Protein AF-A0A1R4GL22-F1 (afdb_monomer)

Structure (mmCIF, N/CA/C/O backbone):
data_AF-A0A1R4GL22-F1
#
_entry.id   AF-A0A1R4GL22-F1
#
loop_
_atom_site.group_PDB
_atom_site.id
_atom_site.type_symbol
_atom_site.label_atom_id
_atom_site.label_alt_id
_atom_site.label_comp_id
_atom_site.label_asym_id
_atom_site.label_entity_id
_atom_site.label_seq_id
_atom_site.pdbx_PDB_ins_code
_atom_site.Cartn_x
_atom_site.Cartn_y
_atom_site.Cartn_z
_atom_site.occupancy
_atom_site.B_iso_or_equiv
_atom_site.auth_seq_id
_atom_site.auth_comp_id
_atom_site.auth_asym_id
_atom_site.auth_atom_id
_atom_site.pdbx_PDB_model_num
ATOM 1 N N . MET A 1 1 ? 12.640 -27.921 -48.150 1.00 52.25 1 MET A N 1
ATOM 2 C CA . MET A 1 1 ? 12.958 -28.351 -46.768 1.00 52.25 1 MET A CA 1
ATOM 3 C C . MET A 1 1 ? 13.664 -27.201 -46.056 1.00 52.25 1 MET A C 1
ATOM 5 O O . MET A 1 1 ? 14.845 -27.315 -45.757 1.00 52.25 1 MET A O 1
ATOM 9 N N . SER A 1 2 ? 12.978 -26.072 -45.856 1.00 52.03 2 SER A N 1
ATOM 10 C CA . SER A 1 2 ? 13.596 -24.879 -45.249 1.00 52.03 2 SER A CA 1
ATOM 11 C C . SER A 1 2 ? 12.616 -23.885 -44.606 1.00 52.03 2 SER A C 1
ATOM 13 O O . SER A 1 2 ? 13.075 -22.851 -44.147 1.00 52.03 2 SER A O 1
ATOM 15 N N . ASP A 1 3 ? 11.318 -24.193 -44.493 1.00 55.12 3 ASP A N 1
ATOM 16 C CA . ASP A 1 3 ? 10.307 -23.202 -44.066 1.00 55.12 3 ASP A CA 1
ATOM 17 C C . ASP A 1 3 ? 9.764 -23.428 -42.638 1.00 55.12 3 ASP A C 1
ATOM 19 O O . ASP A 1 3 ? 8.666 -22.996 -42.313 1.00 55.12 3 ASP A O 1
ATOM 23 N N . GLU A 1 4 ? 10.510 -24.106 -41.759 1.00 53.53 4 GLU A N 1
ATOM 24 C CA . GLU A 1 4 ? 10.022 -24.474 -40.411 1.00 53.53 4 GLU A CA 1
ATOM 25 C C . GLU A 1 4 ? 10.781 -23.806 -39.249 1.00 53.53 4 GLU A C 1
ATOM 27 O O . GLU A 1 4 ? 10.479 -24.070 -38.089 1.00 53.53 4 GLU A O 1
ATOM 32 N N . ALA A 1 5 ? 11.749 -22.921 -39.515 1.00 54.44 5 ALA A N 1
ATOM 33 C CA . ALA A 1 5 ? 12.592 -22.341 -38.460 1.00 54.44 5 ALA A CA 1
ATOM 34 C C . ALA A 1 5 ? 12.161 -20.946 -37.959 1.00 54.44 5 ALA A C 1
ATOM 36 O O . ALA A 1 5 ? 12.702 -20.479 -36.961 1.00 54.44 5 ALA A O 1
ATOM 37 N N . GLU A 1 6 ? 11.204 -20.276 -38.608 1.00 52.00 6 GLU A N 1
ATOM 38 C CA . GLU A 1 6 ? 10.952 -18.841 -38.373 1.00 52.00 6 GLU A CA 1
ATOM 39 C C . GLU A 1 6 ? 9.753 -18.538 -37.450 1.00 52.00 6 GLU A C 1
ATOM 41 O O . GLU A 1 6 ? 9.542 -17.394 -37.072 1.00 52.00 6 GLU A O 1
ATOM 46 N N . SER A 1 7 ? 8.995 -19.543 -36.994 1.00 50.44 7 SER A N 1
ATOM 47 C CA . SER A 1 7 ? 7.792 -19.312 -36.168 1.00 50.44 7 SER A CA 1
ATOM 48 C C . SER A 1 7 ? 8.006 -19.394 -34.647 1.00 50.44 7 SER A C 1
ATOM 50 O O . SER A 1 7 ? 7.027 -19.414 -33.904 1.00 50.44 7 SER A O 1
ATOM 52 N N . LEU A 1 8 ? 9.247 -19.508 -34.158 1.00 49.16 8 LEU A N 1
ATOM 53 C CA . LEU A 1 8 ? 9.534 -19.706 -32.724 1.00 49.16 8 LEU A CA 1
ATOM 54 C C . LEU A 1 8 ? 9.987 -18.436 -31.976 1.00 49.16 8 LEU A C 1
ATOM 56 O O . LEU A 1 8 ? 10.134 -18.487 -30.754 1.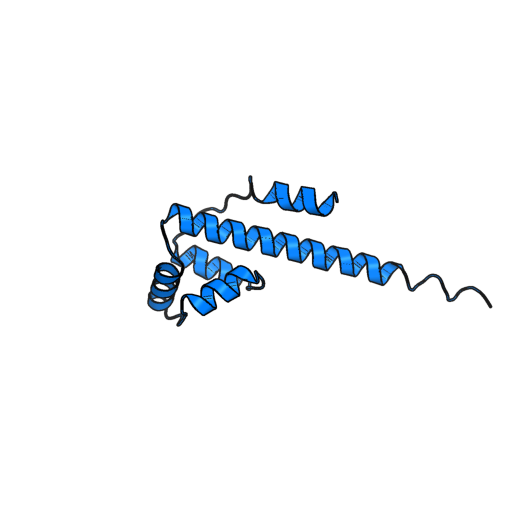00 49.16 8 LEU A O 1
ATOM 60 N N . SER A 1 9 ? 10.223 -17.317 -32.670 1.00 54.69 9 SER A N 1
ATOM 61 C CA . SER A 1 9 ? 10.749 -16.078 -32.068 1.00 54.69 9 SER A CA 1
ATOM 62 C C . SER A 1 9 ? 9.676 -15.124 -31.530 1.00 54.69 9 SER A C 1
ATOM 64 O O . SER A 1 9 ? 9.926 -14.459 -30.527 1.00 54.69 9 SER A O 1
ATOM 66 N N . ASP A 1 10 ? 8.481 -15.089 -32.127 1.00 56.25 10 ASP A N 1
ATOM 67 C CA . ASP A 1 10 ? 7.433 -14.111 -31.770 1.00 56.25 10 ASP A CA 1
ATOM 68 C C . ASP A 1 10 ? 6.750 -14.399 -30.418 1.00 56.25 10 ASP A C 1
ATOM 70 O O . ASP A 1 10 ? 6.395 -13.483 -29.672 1.00 56.25 10 ASP A O 1
ATOM 74 N N . ASP A 1 11 ? 6.630 -15.674 -30.036 1.00 56.06 11 ASP A N 1
ATOM 75 C CA . ASP A 1 11 ? 5.983 -16.087 -28.780 1.00 56.06 11 ASP A CA 1
ATOM 76 C C . ASP A 1 11 ? 6.792 -15.711 -27.523 1.00 56.06 11 ASP A C 1
ATOM 78 O O . ASP A 1 11 ? 6.233 -15.571 -26.427 1.00 56.06 11 ASP A O 1
ATOM 82 N N . PHE A 1 12 ? 8.116 -15.572 -27.651 1.00 54.69 12 PHE A N 1
ATOM 83 C CA . PHE A 1 12 ? 9.001 -15.257 -26.527 1.00 54.69 12 PHE A CA 1
ATOM 84 C C . PHE A 1 12 ? 8.982 -13.759 -26.196 1.00 54.69 12 PHE A C 1
ATOM 86 O O . PHE A 1 12 ? 8.906 -13.388 -25.021 1.00 54.69 12 PHE A O 1
ATOM 93 N N . ASP A 1 13 ? 8.973 -12.906 -27.222 1.00 61.84 13 ASP A N 1
ATOM 94 C CA . ASP A 1 13 ? 8.983 -11.448 -27.071 1.00 61.84 13 ASP A CA 1
ATOM 95 C C . ASP A 1 13 ? 7.640 -10.920 -26.528 1.00 61.84 13 ASP A C 1
ATOM 97 O O . ASP A 1 13 ? 7.598 -10.088 -25.618 1.00 61.84 13 ASP A O 1
ATOM 101 N N . SER A 1 14 ? 6.517 -11.515 -26.956 1.00 62.16 14 SER A N 1
ATOM 102 C CA . SER A 1 14 ? 5.197 -11.146 -26.429 1.00 62.16 14 SER A CA 1
ATOM 103 C C . SER A 1 14 ? 4.997 -11.517 -24.954 1.00 62.16 14 SER A C 1
ATOM 105 O O . SER A 1 14 ? 4.271 -10.825 -24.245 1.00 62.16 14 SER A O 1
ATOM 107 N N . LYS A 1 15 ? 5.602 -12.604 -24.458 1.00 62.66 15 LYS A N 1
ATOM 108 C CA . LYS A 1 15 ? 5.491 -12.978 -23.034 1.00 62.66 15 LYS A CA 1
ATOM 109 C C . LYS A 1 15 ? 6.376 -12.116 -22.141 1.00 62.66 15 LYS A C 1
ATOM 111 O O . LYS A 1 15 ? 5.995 -11.843 -21.002 1.00 62.66 15 LYS A O 1
ATOM 116 N N . LYS A 1 16 ? 7.534 -11.690 -22.656 1.00 69.44 16 LYS A N 1
ATOM 117 C CA . LYS A 1 16 ? 8.446 -10.778 -21.963 1.00 69.44 16 LYS A CA 1
ATOM 118 C C . LYS A 1 16 ? 7.758 -9.438 -21.675 1.00 69.44 16 LYS A C 1
ATOM 120 O O . LYS A 1 16 ? 7.754 -9.013 -20.522 1.00 69.44 16 LYS A O 1
ATOM 125 N N . ASN A 1 17 ? 7.057 -8.868 -22.664 1.00 77.81 17 ASN A N 1
ATOM 126 C CA . ASN A 1 17 ? 6.347 -7.595 -22.490 1.00 77.81 17 ASN A CA 1
ATOM 127 C C . ASN A 1 17 ? 5.252 -7.655 -21.407 1.00 77.81 17 ASN A C 1
ATOM 129 O O . ASN A 1 17 ? 5.092 -6.719 -20.628 1.00 77.81 17 ASN A O 1
ATOM 133 N N . ALA A 1 18 ? 4.529 -8.776 -21.310 1.00 79.56 18 ALA A N 1
ATOM 134 C CA . ALA A 1 18 ? 3.403 -8.903 -20.394 1.00 79.56 18 ALA A CA 1
ATOM 135 C C . ALA A 1 18 ? 3.897 -9.037 -18.952 1.00 79.56 18 ALA A C 1
ATOM 137 O O . ALA A 1 18 ? 3.326 -8.449 -18.036 1.00 79.56 18 ALA A O 1
ATOM 138 N N . ALA A 1 19 ? 4.992 -9.777 -18.758 1.00 82.25 19 ALA A N 1
ATOM 139 C CA . ALA A 1 19 ? 5.645 -9.901 -17.463 1.00 82.25 19 ALA A CA 1
ATOM 140 C C . ALA A 1 19 ? 6.238 -8.565 -16.987 1.00 82.25 19 ALA A C 1
ATOM 142 O O . ALA A 1 19 ? 6.127 -8.236 -15.807 1.00 82.25 19 ALA A O 1
ATOM 143 N N . GLU A 1 20 ? 6.838 -7.787 -17.890 1.00 81.62 20 GLU A N 1
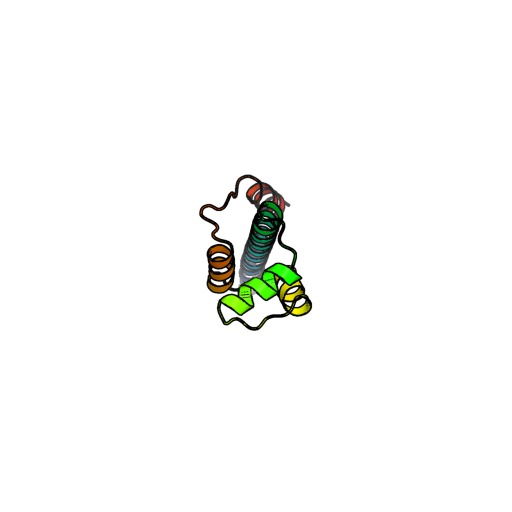ATOM 144 C CA . GLU A 1 20 ? 7.380 -6.455 -17.590 1.00 81.62 20 GLU A CA 1
ATOM 145 C C . GLU A 1 20 ? 6.272 -5.450 -17.260 1.00 81.62 20 GLU A C 1
ATOM 147 O O . GLU A 1 20 ? 6.367 -4.734 -16.260 1.00 81.62 20 GLU A O 1
ATOM 152 N N . LEU A 1 21 ? 5.180 -5.455 -18.030 1.00 80.12 21 LEU A N 1
ATOM 153 C CA . LEU A 1 21 ? 4.014 -4.613 -17.770 1.00 80.12 21 LEU A CA 1
ATOM 154 C C . LEU A 1 21 ? 3.390 -4.929 -16.404 1.00 80.12 21 LEU A C 1
ATOM 156 O O . LEU A 1 21 ? 3.110 -4.021 -15.619 1.00 80.12 21 LEU A O 1
ATOM 160 N N . GLU A 1 22 ? 3.227 -6.214 -16.089 1.00 84.69 22 GLU A N 1
ATOM 161 C CA . GLU A 1 22 ? 2.703 -6.664 -14.798 1.00 84.69 22 GLU A CA 1
ATOM 162 C C . GLU A 1 22 ? 3.650 -6.289 -13.646 1.00 84.69 22 GLU A C 1
ATOM 164 O O . GLU A 1 22 ? 3.207 -5.832 -12.588 1.00 84.69 22 GLU A O 1
ATOM 169 N N . ALA A 1 23 ? 4.967 -6.409 -13.846 1.00 85.19 23 ALA A N 1
ATOM 170 C CA . ALA A 1 23 ? 5.961 -5.979 -12.866 1.00 85.19 23 ALA A CA 1
ATOM 171 C C . ALA A 1 23 ? 5.892 -4.463 -12.603 1.00 85.19 23 ALA A C 1
ATOM 173 O O . ALA A 1 23 ? 5.965 -4.039 -11.443 1.00 85.19 23 ALA A O 1
ATOM 174 N N . GLY A 1 24 ? 5.691 -3.6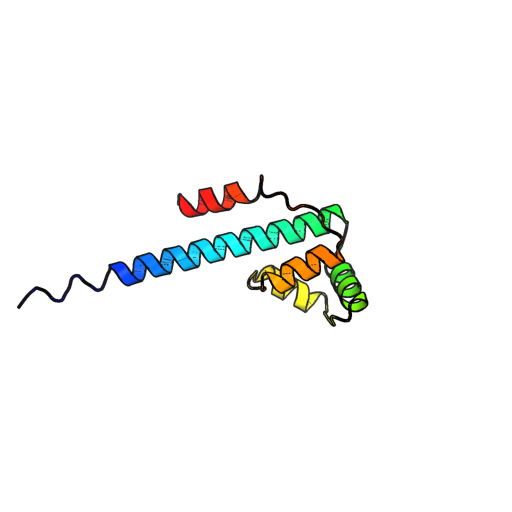57 -13.650 1.00 84.88 24 GLY A N 1
ATOM 175 C CA . GLY A 1 24 ? 5.442 -2.219 -13.546 1.00 84.88 24 GLY A CA 1
ATOM 176 C C . GLY A 1 24 ? 4.166 -1.908 -12.760 1.00 84.88 24 GLY A C 1
ATOM 177 O O . GLY A 1 24 ? 4.192 -1.123 -11.808 1.00 84.88 24 GLY A O 1
ATOM 178 N N . GLY A 1 25 ? 3.065 -2.600 -13.067 1.00 87.62 25 GLY A N 1
ATOM 179 C CA . GLY A 1 25 ? 1.808 -2.494 -12.322 1.00 87.62 25 GLY A CA 1
ATOM 180 C C . GLY A 1 25 ? 1.970 -2.831 -10.835 1.00 87.62 25 GLY A C 1
ATOM 181 O O . GLY A 1 25 ? 1.532 -2.074 -9.962 1.00 87.62 25 GLY A O 1
ATOM 182 N N . ALA A 1 26 ? 2.684 -3.915 -10.523 1.00 89.50 26 ALA A N 1
ATOM 183 C CA . ALA A 1 26 ? 3.000 -4.297 -9.151 1.00 89.50 26 ALA A CA 1
ATOM 184 C C . ALA A 1 26 ? 3.866 -3.241 -8.438 1.00 89.50 26 ALA A C 1
ATOM 186 O O . ALA A 1 26 ? 3.676 -2.984 -7.245 1.00 89.50 26 ALA A O 1
ATOM 187 N N . ALA A 1 27 ? 4.818 -2.607 -9.131 1.00 89.00 27 ALA A N 1
ATOM 188 C CA . ALA A 1 27 ? 5.629 -1.524 -8.574 1.00 89.00 27 ALA A CA 1
ATOM 189 C C . ALA A 1 27 ? 4.775 -0.298 -8.210 1.00 89.00 27 ALA A C 1
ATOM 191 O O . ALA A 1 27 ? 4.865 0.186 -7.075 1.00 89.00 27 ALA A O 1
ATOM 192 N N . ILE A 1 28 ? 3.888 0.128 -9.115 1.00 90.06 28 ILE A N 1
ATOM 193 C CA . ILE A 1 28 ? 2.938 1.226 -8.892 1.00 90.06 28 ILE A CA 1
ATOM 194 C C . ILE A 1 28 ? 2.037 0.927 -7.692 1.00 90.06 28 ILE A C 1
ATOM 196 O O . ILE A 1 28 ? 1.944 1.738 -6.769 1.00 90.06 28 ILE A O 1
ATOM 200 N N . ALA A 1 29 ? 1.408 -0.250 -7.657 1.00 92.75 29 ALA A N 1
ATOM 201 C CA . ALA A 1 29 ? 0.475 -0.607 -6.592 1.00 92.75 29 ALA A CA 1
ATOM 202 C C . ALA A 1 29 ? 1.146 -0.574 -5.205 1.00 92.75 29 ALA A C 1
ATOM 204 O O . ALA A 1 29 ? 0.574 -0.070 -4.234 1.00 92.75 29 ALA A O 1
ATOM 205 N N . LYS A 1 30 ? 2.398 -1.043 -5.111 1.00 92.62 30 LYS A N 1
ATOM 206 C CA . LYS A 1 30 ? 3.209 -0.950 -3.886 1.00 92.62 30 LYS A CA 1
ATOM 207 C C . LYS A 1 30 ? 3.494 0.492 -3.481 1.00 92.62 30 LYS A C 1
ATOM 209 O O . LYS A 1 30 ? 3.418 0.811 -2.293 1.00 92.62 30 LYS A O 1
ATOM 214 N N . ALA A 1 31 ? 3.874 1.338 -4.437 1.00 92.12 31 ALA A N 1
ATOM 215 C CA . ALA A 1 31 ? 4.195 2.738 -4.183 1.00 92.12 31 ALA A CA 1
ATOM 216 C C . ALA A 1 31 ? 2.965 3.501 -3.677 1.00 92.12 31 ALA A C 1
ATOM 218 O O . ALA A 1 31 ? 3.047 4.161 -2.642 1.00 92.12 31 ALA A O 1
ATOM 219 N N . LEU A 1 32 ? 1.816 3.320 -4.334 1.00 94.38 32 LEU A N 1
ATOM 220 C CA . LEU A 1 32 ? 0.548 3.929 -3.934 1.00 94.38 32 LEU A CA 1
ATOM 221 C C . LEU A 1 32 ? 0.145 3.521 -2.519 1.00 94.38 32 LEU A C 1
ATOM 223 O O . LEU A 1 32 ? -0.144 4.382 -1.692 1.00 94.38 32 LEU A O 1
ATOM 227 N N . LEU A 1 33 ? 0.187 2.223 -2.202 1.00 95.75 33 LEU A N 1
ATOM 228 C CA . LEU A 1 33 ? -0.191 1.748 -0.871 1.00 95.75 33 LEU A CA 1
ATOM 229 C C . LEU A 1 33 ? 0.714 2.347 0.214 1.00 95.75 33 LEU A C 1
ATOM 231 O O . LEU A 1 33 ? 0.220 2.853 1.220 1.00 95.75 33 LEU A O 1
ATOM 235 N N . ARG A 1 34 ? 2.033 2.381 -0.015 1.00 94.75 34 ARG A N 1
ATOM 236 C CA . ARG A 1 34 ? 2.977 3.011 0.923 1.00 94.75 34 ARG A CA 1
ATOM 237 C C . ARG A 1 34 ? 2.764 4.516 1.054 1.00 94.75 34 ARG A C 1
ATOM 239 O O . ARG A 1 34 ? 2.875 5.036 2.161 1.00 94.75 34 ARG A O 1
ATOM 246 N N . ALA A 1 35 ? 2.457 5.210 -0.039 1.00 95.00 35 ALA A N 1
ATOM 247 C CA . ALA A 1 35 ? 2.167 6.638 -0.010 1.00 95.00 35 ALA A CA 1
ATOM 248 C C . ALA A 1 35 ? 0.913 6.928 0.828 1.00 95.00 35 ALA A C 1
ATOM 250 O O . ALA A 1 35 ? 0.931 7.818 1.678 1.00 95.00 35 ALA A O 1
ATOM 251 N N . GLU A 1 36 ? -0.151 6.141 0.660 1.00 96.75 36 GLU A N 1
ATOM 252 C CA . GLU A 1 36 ? -1.382 6.297 1.439 1.00 96.75 36 GLU A CA 1
ATOM 253 C C . GLU A 1 36 ? -1.198 5.942 2.923 1.00 96.75 36 GLU A C 1
ATOM 255 O O . GLU A 1 36 ? -1.746 6.647 3.778 1.00 96.75 36 GLU A O 1
ATOM 260 N N . MET A 1 37 ? -0.372 4.934 3.242 1.00 97.19 37 MET A N 1
ATOM 261 C CA . MET A 1 37 ? 0.060 4.658 4.620 1.00 97.19 37 MET A CA 1
ATOM 262 C C . MET A 1 37 ? 0.823 5.847 5.212 1.00 97.19 37 MET A C 1
ATOM 264 O O . MET A 1 37 ? 0.512 6.287 6.318 1.00 97.19 37 MET A O 1
ATOM 268 N N . ALA A 1 38 ? 1.789 6.402 4.473 1.00 95.94 38 ALA A N 1
ATOM 269 C CA . ALA A 1 38 ? 2.610 7.521 4.929 1.00 95.94 38 ALA A CA 1
ATOM 270 C C . ALA A 1 38 ? 1.772 8.782 5.194 1.00 95.94 38 ALA A C 1
ATOM 272 O O . ALA A 1 38 ? 1.925 9.405 6.246 1.00 95.94 38 ALA A O 1
ATOM 273 N N . LYS A 1 39 ? 0.824 9.115 4.304 1.00 96.12 39 LYS A N 1
ATOM 274 C CA . LYS A 1 39 ? -0.126 10.233 4.484 1.00 96.12 39 LYS A CA 1
ATOM 275 C C . LYS A 1 39 ? -0.932 10.110 5.783 1.00 96.12 39 LYS A C 1
ATOM 277 O O . LYS A 1 39 ? -1.238 11.119 6.413 1.00 96.12 39 LYS A O 1
ATOM 282 N N . ARG A 1 40 ? -1.239 8.878 6.201 1.00 97.00 40 ARG A N 1
ATOM 283 C CA . ARG A 1 40 ? -1.999 8.555 7.424 1.00 97.00 40 ARG A CA 1
ATOM 284 C C . ARG A 1 40 ? -1.129 8.214 8.626 1.00 97.00 40 ARG A C 1
ATOM 286 O O . ARG A 1 40 ? -1.665 7.919 9.687 1.00 97.00 40 ARG A O 1
ATOM 293 N N . ARG A 1 41 ? 0.198 8.271 8.478 1.00 97.62 41 ARG A N 1
ATOM 294 C CA . ARG A 1 41 ? 1.173 7.908 9.519 1.00 97.62 41 ARG A CA 1
ATOM 295 C C . ARG A 1 41 ? 0.993 6.470 10.031 1.00 97.62 41 ARG A C 1
ATOM 297 O O . ARG A 1 41 ? 1.263 6.197 11.196 1.00 97.62 41 ARG A O 1
ATOM 304 N N . LEU A 1 42 ? 0.550 5.558 9.164 1.00 97.62 42 LEU A N 1
ATOM 305 C CA . LEU A 1 42 ? 0.383 4.145 9.499 1.00 97.62 42 LEU A CA 1
ATOM 306 C C . LEU A 1 42 ? 1.702 3.383 9.337 1.00 97.62 42 LEU A C 1
ATOM 308 O O . LEU A 1 42 ? 2.396 3.506 8.325 1.00 97.62 42 LEU A O 1
ATOM 312 N N . THR A 1 43 ? 2.016 2.551 10.323 1.00 97.56 43 THR A N 1
ATOM 313 C CA . THR A 1 43 ? 3.039 1.508 10.228 1.00 97.56 43 THR A CA 1
ATOM 314 C C . THR A 1 43 ? 2.412 0.226 9.667 1.00 97.56 43 THR A C 1
ATOM 316 O O . THR A 1 43 ? 1.192 0.113 9.534 1.00 97.56 43 THR A O 1
ATOM 319 N N . TYR A 1 44 ? 3.229 -0.776 9.331 1.00 97.31 44 TYR A N 1
ATOM 320 C CA . TYR A 1 44 ? 2.693 -2.096 8.970 1.00 97.31 44 TYR A CA 1
ATOM 321 C C . TYR A 1 44 ? 1.950 -2.749 10.143 1.00 97.31 44 TYR A C 1
ATOM 323 O O . TYR A 1 44 ? 0.972 -3.452 9.923 1.00 97.31 44 TYR A O 1
ATOM 331 N N . GLU A 1 45 ? 2.388 -2.499 11.377 1.00 97.50 45 GLU A N 1
ATOM 332 C CA . GLU A 1 45 ? 1.739 -3.014 12.582 1.00 97.50 45 GLU A CA 1
ATOM 333 C C . GLU A 1 45 ? 0.359 -2.377 12.767 1.00 97.50 45 GLU A C 1
ATOM 335 O O . GLU A 1 45 ? -0.627 -3.087 1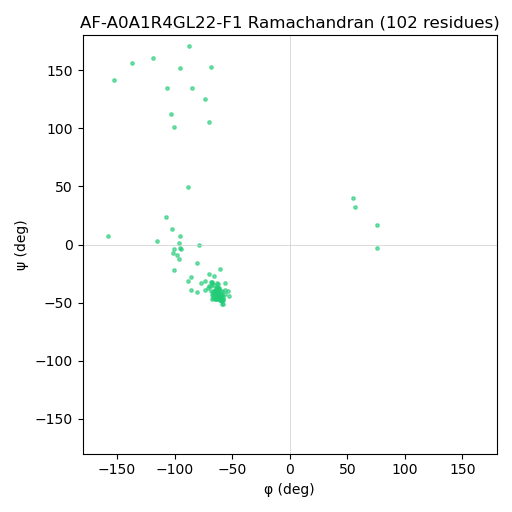2.936 1.00 97.50 45 GLU A O 1
ATOM 340 N N . SER A 1 46 ? 0.258 -1.050 12.629 1.00 97.81 46 SER A N 1
ATOM 341 C CA . SER A 1 46 ? -1.028 -0.358 12.744 1.00 97.81 46 SER A CA 1
ATOM 342 C C . SER A 1 46 ? -1.972 -0.699 11.592 1.00 97.81 46 SER A C 1
ATOM 344 O O . SER A 1 46 ? -3.177 -0.760 11.795 1.00 97.81 46 SER A O 1
ATOM 346 N N . LEU A 1 47 ? -1.448 -0.934 10.382 1.00 97.75 47 LEU A N 1
ATOM 347 C CA . LEU A 1 47 ? -2.267 -1.405 9.264 1.00 97.75 47 LEU A CA 1
ATOM 348 C C . LEU A 1 47 ? -2.762 -2.840 9.497 1.00 97.75 47 LEU A C 1
ATOM 350 O O . LEU A 1 47 ? -3.919 -3.126 9.218 1.00 97.75 47 LEU A O 1
ATOM 354 N N . ALA A 1 48 ? -1.928 -3.729 10.043 1.00 97.25 48 ALA A N 1
ATOM 355 C CA . ALA A 1 48 ? -2.368 -5.070 10.422 1.00 97.25 48 ALA A CA 1
ATOM 356 C C . ALA A 1 48 ? -3.457 -5.017 11.510 1.00 97.25 48 ALA A C 1
ATOM 358 O O . ALA A 1 48 ? -4.465 -5.704 11.384 1.00 97.25 48 ALA A O 1
ATOM 359 N N . ALA A 1 49 ? -3.309 -4.150 12.517 1.00 97.31 49 ALA A N 1
ATOM 360 C CA . ALA A 1 49 ? -4.341 -3.921 13.529 1.00 97.31 49 ALA A CA 1
ATOM 361 C C . ALA A 1 49 ? -5.642 -3.364 12.919 1.00 97.31 49 ALA A C 1
ATOM 363 O O . ALA A 1 49 ? -6.720 -3.863 13.214 1.00 97.31 49 ALA A O 1
ATOM 364 N N . LEU A 1 50 ? -5.547 -2.405 11.993 1.00 97.44 50 LEU A N 1
ATOM 365 C CA . LEU A 1 50 ? -6.710 -1.895 11.264 1.00 97.44 50 LEU A CA 1
ATOM 366 C C . LEU A 1 50 ? -7.417 -3.008 10.479 1.00 97.44 50 LEU A C 1
ATOM 368 O O . LEU A 1 50 ? -8.636 -3.069 10.463 1.00 97.44 50 LEU A O 1
ATOM 372 N N . MET A 1 51 ? -6.674 -3.913 9.839 1.00 97.12 51 MET A N 1
ATOM 373 C CA . MET A 1 51 ? -7.260 -5.047 9.115 1.00 97.12 51 MET A CA 1
ATOM 374 C C . MET A 1 51 ? -8.037 -5.995 10.045 1.00 97.12 51 MET A C 1
ATOM 376 O O . MET A 1 51 ? -9.078 -6.521 9.641 1.00 97.12 51 MET A O 1
ATOM 380 N N . TRP A 1 52 ? -7.587 -6.159 11.293 1.00 97.12 52 TRP A N 1
ATOM 381 C CA . TRP A 1 52 ? -8.293 -6.946 12.308 1.00 97.12 52 TRP A CA 1
ATOM 382 C C . TRP A 1 52 ? -9.658 -6.362 12.671 1.00 97.12 52 TRP A C 1
ATOM 384 O O . TRP A 1 52 ? -10.608 -7.129 12.826 1.00 97.12 52 TRP A O 1
ATOM 394 N N . ASP A 1 53 ? -9.793 -5.035 12.726 1.00 97.06 53 ASP A N 1
ATOM 395 C CA . ASP A 1 53 ? -11.078 -4.373 13.001 1.00 97.06 53 ASP A CA 1
ATOM 396 C C . ASP A 1 53 ? -12.147 -4.701 11.938 1.00 97.06 53 ASP A C 1
ATOM 398 O O . ASP A 1 53 ? -13.347 -4.629 12.201 1.00 97.06 53 ASP A O 1
ATOM 402 N N . PHE A 1 54 ? -11.717 -5.129 10.745 1.00 96.38 54 PHE A N 1
ATOM 403 C CA . PHE A 1 54 ? -12.574 -5.581 9.644 1.00 96.38 54 PHE A CA 1
ATOM 404 C C . PHE A 1 54 ? -12.624 -7.114 9.499 1.00 96.38 54 PHE A C 1
ATOM 406 O O . PHE A 1 54 ? -13.102 -7.624 8.484 1.00 96.38 54 PHE A O 1
ATOM 413 N N . GLY A 1 55 ? -12.137 -7.862 10.494 1.00 95.44 55 GLY A N 1
ATOM 414 C CA . GLY A 1 55 ? -12.157 -9.327 10.508 1.00 95.44 55 GLY A CA 1
ATOM 415 C C . GLY A 1 55 ? -11.114 -9.987 9.603 1.00 95.44 55 GLY A C 1
ATOM 416 O O . GLY A 1 55 ? -11.243 -11.169 9.287 1.00 95.44 55 GLY A O 1
ATOM 417 N N . ILE A 1 56 ? -10.091 -9.247 9.164 1.00 94.56 56 ILE A N 1
ATOM 418 C CA . ILE A 1 56 ? -8.971 -9.802 8.403 1.00 94.56 56 ILE A CA 1
ATOM 419 C C . ILE A 1 56 ? -7.791 -10.006 9.346 1.00 94.56 56 ILE A C 1
ATOM 421 O O . ILE A 1 56 ? -7.048 -9.077 9.662 1.00 94.56 56 ILE A O 1
ATOM 425 N N . GLU A 1 57 ? -7.604 -11.255 9.758 1.00 94.69 57 GLU A N 1
ATOM 426 C CA . GLU A 1 57 ? -6.472 -11.652 10.585 1.00 94.69 57 GLU A CA 1
ATOM 427 C C . GLU A 1 57 ? -5.178 -11.592 9.779 1.00 94.69 57 GLU A C 1
ATOM 429 O O . GLU A 1 57 ? -4.891 -12.446 8.938 1.00 94.69 57 GLU A O 1
ATOM 434 N N . GLU A 1 58 ? -4.379 -10.566 10.046 1.00 93.75 58 GLU A N 1
ATOM 435 C CA . GLU A 1 58 ? -3.055 -10.440 9.465 1.00 93.75 58 GLU A CA 1
ATOM 436 C C . GLU A 1 58 ? -2.030 -9.984 10.504 1.00 93.75 58 GLU A C 1
ATOM 438 O O . GLU A 1 58 ? -2.375 -9.393 11.526 1.00 93.75 58 GLU A O 1
ATOM 443 N N . ASN A 1 59 ? -0.753 -10.287 10.268 1.00 95.88 59 ASN A N 1
ATOM 444 C CA . ASN A 1 59 ? 0.353 -9.780 11.083 1.00 95.88 59 ASN A CA 1
ATOM 445 C C . ASN A 1 59 ? 1.327 -8.929 10.259 1.00 95.88 59 ASN A C 1
ATOM 447 O O . ASN A 1 59 ? 1.411 -9.048 9.035 1.00 95.88 59 ASN A O 1
ATOM 451 N N . GLU A 1 60 ? 2.117 -8.105 10.951 1.00 96.50 60 GLU A N 1
ATOM 452 C CA . GLU A 1 60 ? 3.062 -7.169 10.333 1.00 96.50 60 GLU A CA 1
ATOM 453 C C . GLU A 1 60 ? 4.007 -7.850 9.327 1.00 96.50 60 GLU A C 1
ATOM 455 O O . GLU A 1 60 ? 4.234 -7.349 8.223 1.00 96.50 60 GLU A O 1
ATOM 460 N N . ARG A 1 61 ? 4.556 -9.015 9.694 1.00 96.38 61 ARG A N 1
ATOM 461 C CA . ARG A 1 61 ? 5.527 -9.748 8.872 1.00 96.38 61 ARG A CA 1
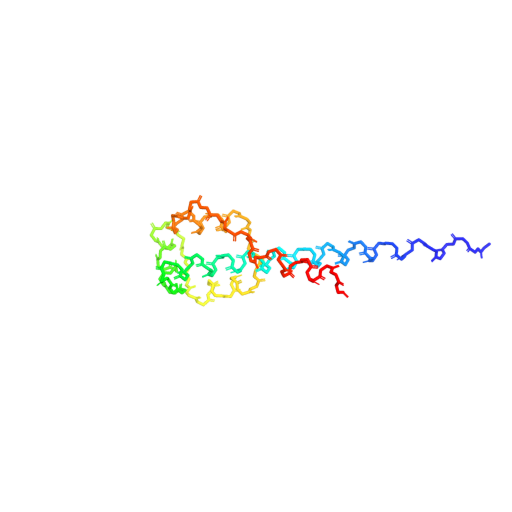ATOM 462 C C . ARG A 1 61 ? 4.897 -10.221 7.565 1.00 96.38 61 ARG A C 1
ATOM 464 O O . ARG A 1 61 ? 5.491 -10.050 6.500 1.00 96.38 61 ARG A O 1
ATOM 471 N N . ASN A 1 62 ? 3.713 -10.817 7.637 1.00 93.75 62 ASN A N 1
ATOM 472 C CA . ASN A 1 62 ? 2.989 -11.305 6.471 1.00 93.75 62 ASN A CA 1
ATOM 473 C C . ASN A 1 62 ? 2.562 -10.148 5.565 1.00 93.75 62 ASN A C 1
ATOM 475 O O . ASN A 1 62 ? 2.817 -10.203 4.361 1.00 93.75 62 ASN A O 1
ATOM 479 N N . LEU A 1 63 ? 2.037 -9.067 6.147 1.00 95.25 63 LEU A N 1
ATOM 480 C CA . LEU A 1 63 ? 1.638 -7.869 5.417 1.00 95.25 63 LEU A CA 1
ATOM 481 C C . LEU A 1 63 ? 2.822 -7.249 4.667 1.00 95.25 63 LEU A C 1
ATOM 483 O O . LEU A 1 63 ? 2.736 -6.983 3.466 1.00 95.25 63 LEU A O 1
ATOM 487 N N . ARG A 1 64 ? 3.965 -7.085 5.346 1.00 94.94 64 ARG A N 1
ATOM 488 C CA . ARG A 1 64 ? 5.211 -6.593 4.745 1.00 94.94 64 ARG A CA 1
ATOM 489 C C . ARG A 1 64 ? 5.674 -7.491 3.602 1.00 94.94 64 ARG A C 1
ATOM 491 O O . ARG A 1 64 ? 6.069 -6.983 2.556 1.00 94.94 64 ARG A O 1
ATOM 498 N N . ASN A 1 65 ? 5.612 -8.811 3.775 1.00 94.75 65 ASN A N 1
ATOM 499 C CA . ASN A 1 65 ? 6.001 -9.772 2.744 1.00 94.75 65 ASN A CA 1
ATOM 500 C C . ASN A 1 65 ? 5.066 -9.727 1.530 1.00 94.75 65 ASN A C 1
ATOM 502 O O . ASN A 1 65 ? 5.543 -9.691 0.394 1.00 94.75 65 ASN A O 1
ATOM 506 N N . LYS A 1 66 ? 3.750 -9.697 1.760 1.00 93.44 66 LYS A N 1
ATOM 507 C CA . LYS A 1 66 ? 2.722 -9.612 0.716 1.00 93.44 66 LYS A CA 1
ATOM 508 C C . LYS A 1 66 ? 2.883 -8.329 -0.090 1.00 93.44 66 LYS A C 1
ATOM 510 O O . LYS A 1 66 ? 2.955 -8.369 -1.317 1.00 93.44 66 LYS A O 1
ATOM 515 N N . LEU A 1 67 ? 3.033 -7.205 0.606 1.00 93.94 67 LEU A N 1
ATOM 516 C CA . LEU A 1 67 ? 3.250 -5.914 -0.021 1.00 93.94 67 LEU A CA 1
ATOM 517 C C . LEU A 1 67 ? 4.600 -5.852 -0.741 1.00 93.94 67 LEU A C 1
ATOM 519 O O . LEU A 1 67 ? 4.654 -5.342 -1.847 1.00 93.94 67 LEU A O 1
ATOM 523 N N . SER A 1 68 ? 5.686 -6.389 -0.179 1.00 90.81 68 SER A N 1
ATOM 524 C CA . SER A 1 68 ? 7.005 -6.392 -0.835 1.00 90.81 68 SER A CA 1
ATOM 525 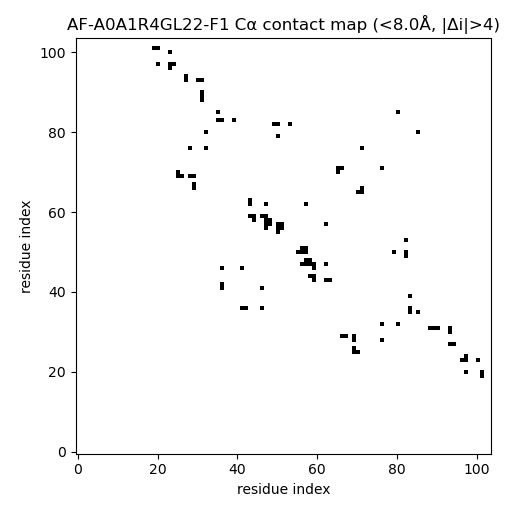C C . SER A 1 68 ? 6.988 -7.136 -2.176 1.00 90.81 68 SER A C 1
ATOM 527 O O . SER A 1 68 ? 7.487 -6.616 -3.180 1.00 90.81 68 SER A O 1
ATOM 529 N N . ARG A 1 69 ? 6.342 -8.311 -2.211 1.00 89.56 69 ARG A N 1
ATOM 530 C CA . ARG A 1 69 ? 6.165 -9.111 -3.433 1.00 89.56 69 ARG A CA 1
ATOM 531 C C . ARG A 1 69 ? 5.331 -8.379 -4.484 1.00 89.56 69 ARG A C 1
ATOM 533 O O . ARG A 1 69 ? 5.642 -8.478 -5.662 1.00 89.56 69 ARG A O 1
ATOM 540 N N . GLY A 1 70 ? 4.318 -7.615 -4.070 1.00 85.19 70 GLY A N 1
ATOM 541 C CA . GLY A 1 70 ? 3.482 -6.812 -4.972 1.00 85.19 70 GLY A CA 1
ATOM 542 C C . GLY A 1 70 ? 2.452 -7.612 -5.773 1.00 85.19 70 GLY A C 1
ATOM 543 O O . GLY A 1 70 ? 1.643 -7.015 -6.467 1.00 85.19 70 GLY A O 1
ATOM 544 N N . SER A 1 71 ? 2.434 -8.940 -5.639 1.00 84.81 71 SER A N 1
ATOM 545 C CA . SER A 1 71 ? 1.485 -9.848 -6.292 1.00 84.81 71 SER A CA 1
ATOM 546 C C . SER A 1 71 ? 0.209 -10.056 -5.464 1.00 84.81 71 SER A C 1
ATOM 548 O O . SER A 1 71 ? -0.201 -11.180 -5.169 1.00 84.81 71 SER A O 1
ATOM 550 N N . PHE A 1 72 ? -0.407 -8.963 -5.018 1.00 93.06 72 PHE A N 1
ATOM 551 C CA . PHE A 1 72 ? -1.721 -8.999 -4.377 1.00 93.06 72 PHE A CA 1
ATOM 552 C C . PHE A 1 72 ? -2.824 -8.712 -5.399 1.00 93.06 72 PHE A C 1
ATOM 554 O O . PHE A 1 72 ? -2.606 -8.019 -6.386 1.00 93.06 72 PHE A O 1
ATOM 561 N N . SER A 1 73 ? -4.026 -9.241 -5.165 1.00 94.06 73 SER A N 1
ATOM 562 C CA . SER A 1 73 ? -5.156 -8.975 -6.054 1.00 94.06 73 SER A CA 1
ATOM 563 C C . SER A 1 73 ? -5.602 -7.514 -5.963 1.00 94.06 73 SER A C 1
ATOM 565 O O . SER A 1 73 ? -5.491 -6.881 -4.908 1.00 94.06 73 SER A O 1
ATOM 567 N N . ALA A 1 74 ? -6.195 -7.004 -7.044 1.00 94.69 74 ALA A N 1
ATOM 568 C CA . ALA A 1 74 ? -6.828 -5.687 -7.046 1.00 94.69 74 ALA A CA 1
ATOM 569 C C . ALA A 1 74 ? -7.898 -5.566 -5.946 1.00 94.69 74 ALA A C 1
ATOM 571 O O . ALA A 1 74 ? -7.967 -4.550 -5.262 1.00 94.69 74 ALA A O 1
ATOM 572 N N . ALA A 1 75 ? -8.682 -6.627 -5.711 1.00 96.12 75 ALA A N 1
ATOM 573 C CA . ALA A 1 75 ? -9.671 -6.661 -4.634 1.00 96.12 75 ALA A CA 1
ATOM 574 C C . ALA A 1 75 ? -9.028 -6.429 -3.258 1.00 96.12 75 ALA A C 1
ATOM 576 O O . ALA A 1 75 ? -9.489 -5.571 -2.512 1.00 96.12 75 ALA A O 1
ATOM 577 N N . TRP A 1 76 ? -7.926 -7.125 -2.948 1.00 95.69 76 TRP A N 1
ATOM 578 C CA . TRP A 1 76 ? -7.209 -6.930 -1.685 1.00 95.69 76 TRP A CA 1
ATOM 579 C C . TRP A 1 76 ? -6.663 -5.505 -1.556 1.00 95.69 76 TRP A C 1
ATOM 581 O O . TRP A 1 76 ? -6.801 -4.885 -0.503 1.00 95.69 76 TRP A O 1
ATOM 591 N N . PHE A 1 77 ? -6.091 -4.967 -2.636 1.00 96.88 77 PHE A N 1
ATOM 592 C CA . PHE A 1 77 ? -5.607 -3.590 -2.672 1.00 96.88 77 PHE A CA 1
ATOM 593 C C . PHE A 1 77 ? -6.726 -2.592 -2.352 1.00 96.88 77 PHE A C 1
ATOM 595 O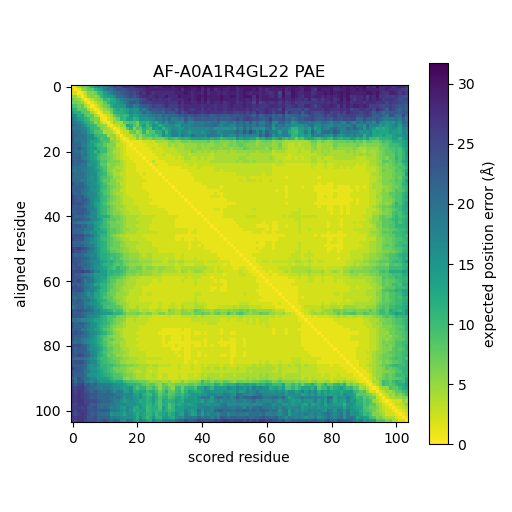 O . PHE A 1 77 ? -6.574 -1.776 -1.446 1.00 96.88 77 PHE A O 1
ATOM 602 N N . PHE A 1 78 ? -7.873 -2.689 -3.031 1.00 96.88 78 PHE A N 1
ATOM 603 C CA . PHE A 1 78 ? -9.003 -1.796 -2.783 1.00 96.88 78 PHE A CA 1
ATOM 604 C C . PHE A 1 78 ? -9.615 -1.983 -1.393 1.00 96.88 78 PHE A C 1
ATOM 606 O O . PHE A 1 78 ? -10.001 -0.991 -0.783 1.00 96.88 78 PHE A O 1
ATOM 613 N N . SER A 1 79 ? -9.653 -3.201 -0.842 1.00 96.38 79 SER A N 1
ATOM 614 C CA . SER A 1 79 ? -10.067 -3.415 0.552 1.00 96.38 79 SER A CA 1
ATOM 615 C C . SER A 1 79 ? -9.193 -2.629 1.525 1.00 96.38 79 SER A C 1
ATOM 617 O O . SER A 1 79 ? -9.723 -1.912 2.368 1.00 96.38 79 SER A O 1
ATOM 619 N N . VAL A 1 80 ? -7.869 -2.686 1.362 1.00 97.06 80 VAL A N 1
ATOM 620 C CA . VAL A 1 80 ? -6.933 -1.911 2.189 1.00 97.06 80 VAL A CA 1
ATOM 621 C C . VAL A 1 80 ? -7.142 -0.404 2.000 1.00 97.06 80 VAL A C 1
ATOM 623 O O . VAL A 1 80 ? -7.163 0.338 2.979 1.00 97.06 80 VAL A O 1
ATOM 626 N N . MET A 1 81 ? -7.367 0.058 0.765 1.00 97.94 81 MET A N 1
ATOM 627 C CA . MET A 1 81 ? -7.690 1.465 0.489 1.00 97.94 81 MET A CA 1
ATOM 628 C C . MET A 1 81 ? -8.970 1.918 1.198 1.00 97.94 81 MET A C 1
ATOM 630 O O . MET A 1 81 ? -8.986 2.998 1.783 1.00 97.94 81 MET A O 1
ATOM 634 N N . MET A 1 82 ? -10.021 1.094 1.184 1.00 97.25 82 MET A N 1
ATOM 635 C CA . MET A 1 82 ? -11.288 1.389 1.857 1.00 97.25 82 MET A CA 1
ATOM 636 C C . MET A 1 82 ? -11.141 1.418 3.379 1.00 97.25 82 MET A C 1
ATOM 638 O O . MET A 1 82 ? -11.661 2.335 4.003 1.00 97.25 82 MET A O 1
ATOM 642 N N . MET A 1 83 ? -10.397 0.476 3.969 1.00 97.38 83 MET A N 1
ATOM 643 C CA . MET A 1 83 ? -10.118 0.461 5.415 1.00 97.38 83 MET A CA 1
ATOM 644 C C . MET A 1 83 ? -9.361 1.716 5.855 1.00 97.38 83 MET A C 1
ATOM 646 O O . MET A 1 83 ? -9.626 2.265 6.917 1.00 97.38 83 MET A O 1
ATOM 650 N N . MET A 1 84 ? -8.442 2.203 5.017 1.00 97.44 84 MET A N 1
ATOM 651 C CA . MET A 1 84 ? -7.743 3.471 5.230 1.00 97.44 84 MET A CA 1
ATOM 652 C C . MET A 1 84 ? -8.586 4.702 4.840 1.00 97.44 84 MET A C 1
ATOM 654 O O . MET A 1 84 ? -8.092 5.821 4.931 1.00 97.44 84 MET A O 1
ATOM 658 N N . GLU A 1 85 ? -9.820 4.545 4.362 1.00 97.12 8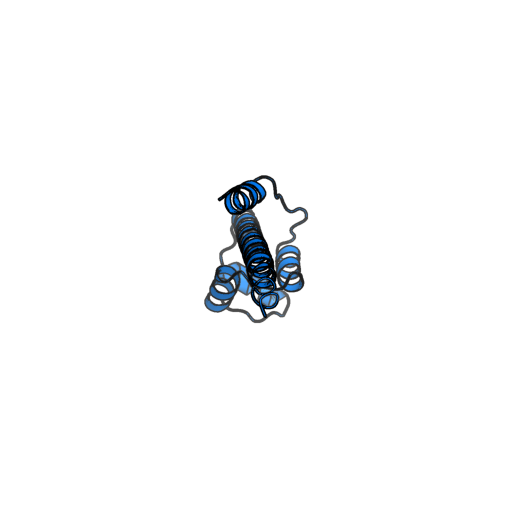5 GLU A N 1
ATOM 659 C CA . GLU A 1 85 ? -10.673 5.640 3.874 1.00 97.12 85 GLU A CA 1
ATOM 660 C C . GLU A 1 85 ? -10.019 6.491 2.764 1.00 97.12 85 GLU A C 1
ATOM 662 O O . GLU A 1 85 ? -10.093 7.724 2.729 1.00 97.12 85 GLU A O 1
ATOM 667 N N . VAL A 1 86 ? -9.312 5.845 1.838 1.00 97.94 86 VAL A N 1
ATOM 668 C CA . VAL A 1 86 ? -8.745 6.506 0.657 1.00 97.94 86 VAL A CA 1
ATOM 669 C C . VAL A 1 86 ? -9.860 6.831 -0.332 1.00 97.94 86 VAL A C 1
ATOM 671 O O . VAL A 1 86 ? -10.600 5.953 -0.765 1.00 97.94 86 VAL A O 1
ATOM 674 N N . LYS A 1 87 ? -9.960 8.108 -0.714 1.00 95.75 87 LYS A N 1
ATOM 675 C CA . LYS A 1 87 ? -10.993 8.610 -1.640 1.00 95.75 87 LYS A CA 1
ATOM 676 C C . LYS A 1 87 ? -10.492 8.806 -3.069 1.00 95.75 87 LYS A C 1
ATOM 678 O O . LYS A 1 87 ? -11.290 8.847 -3.998 1.00 95.75 87 LYS A O 1
ATOM 683 N N . SER A 1 88 ? -9.184 8.956 -3.240 1.00 95.00 88 SER A N 1
ATOM 684 C CA . SER A 1 88 ? -8.548 9.232 -4.526 1.00 95.00 88 SER A CA 1
ATOM 685 C C . SER A 1 88 ? -7.126 8.694 -4.527 1.00 95.00 88 SER A C 1
ATOM 687 O O . SER A 1 88 ? -6.422 8.827 -3.525 1.00 95.00 88 SER A O 1
ATOM 689 N N . LEU A 1 89 ? -6.700 8.141 -5.659 1.00 93.62 89 LEU A N 1
ATOM 690 C CA . LEU A 1 89 ? -5.329 7.702 -5.892 1.00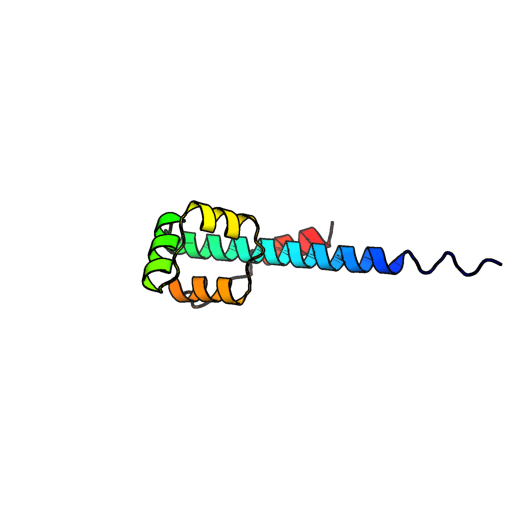 93.62 89 LEU A CA 1
ATOM 691 C C . LEU A 1 89 ? -4.647 8.672 -6.851 1.00 93.62 89 LEU A C 1
ATOM 693 O O . LEU A 1 89 ? -5.227 9.056 -7.865 1.00 93.62 89 LEU A O 1
ATOM 697 N N . ASP A 1 90 ? -3.423 9.059 -6.513 1.00 89.81 90 ASP A N 1
ATOM 698 C CA . ASP A 1 90 ? -2.608 9.954 -7.324 1.00 89.81 90 ASP A CA 1
ATOM 699 C C . ASP A 1 90 ? -1.533 9.155 -8.064 1.00 89.81 90 ASP A C 1
ATOM 701 O O . ASP A 1 90 ? -0.612 8.615 -7.452 1.00 89.81 90 ASP A O 1
ATOM 705 N N . PHE A 1 91 ? -1.666 9.086 -9.386 1.00 87.62 91 PHE A N 1
ATOM 706 C CA . PHE A 1 91 ? -0.752 8.361 -10.267 1.00 87.62 91 PHE A CA 1
ATOM 707 C C . PHE A 1 91 ? 0.343 9.248 -10.867 1.00 87.62 91 PHE A C 1
ATOM 709 O O . PHE A 1 91 ? 1.210 8.719 -11.559 1.00 87.62 91 PHE A O 1
ATOM 716 N N . SER A 1 92 ? 0.334 10.559 -10.598 1.00 83.19 92 SER A N 1
ATOM 717 C CA . SER A 1 92 ? 1.235 11.532 -11.236 1.00 83.19 92 SER A CA 1
ATOM 718 C C . SER A 1 92 ? 2.712 11.154 -11.127 1.00 83.19 92 SER A C 1
ATOM 720 O O . SER A 1 92 ? 3.435 11.269 -12.102 1.00 83.19 92 SER A O 1
ATOM 722 N N . HIS A 1 93 ? 3.136 10.629 -9.978 1.00 73.00 93 HIS A N 1
ATOM 723 C CA . HIS A 1 93 ? 4.529 10.239 -9.727 1.00 73.00 93 HIS A CA 1
ATOM 724 C C . HIS A 1 93 ? 4.791 8.746 -9.974 1.00 73.00 93 HIS A C 1
ATOM 726 O O . HIS A 1 93 ? 5.933 8.297 -9.977 1.00 73.00 93 HIS A O 1
ATOM 732 N N . ALA A 1 94 ? 3.734 7.945 -10.117 1.00 68.31 94 ALA A N 1
ATOM 733 C CA . ALA A 1 94 ? 3.857 6.503 -10.300 1.00 68.31 94 ALA A CA 1
ATOM 734 C C . ALA A 1 94 ? 4.070 6.135 -11.779 1.00 68.31 94 ALA A C 1
ATOM 736 O O . ALA A 1 94 ? 4.713 5.129 -12.076 1.00 68.31 94 ALA A O 1
ATOM 737 N N . TYR A 1 95 ? 3.560 6.964 -12.696 1.00 60.50 95 TYR A N 1
ATOM 738 C CA . TYR A 1 95 ? 3.609 6.727 -14.139 1.00 60.50 95 TYR A CA 1
ATOM 739 C C . TYR A 1 95 ? 5.015 6.862 -14.738 1.00 60.50 95 TYR A C 1
ATOM 741 O O . TYR A 1 95 ? 5.374 6.075 -15.615 1.00 60.50 95 TYR A O 1
ATOM 749 N N . ASP A 1 96 ? 5.824 7.790 -14.218 1.00 61.59 96 ASP A N 1
ATOM 750 C CA . ASP A 1 96 ? 7.191 8.036 -14.700 1.00 61.59 96 ASP A CA 1
ATOM 751 C C . ASP A 1 96 ? 8.033 6.749 -14.657 1.00 61.59 96 ASP A C 1
ATOM 753 O O . ASP A 1 96 ? 8.656 6.366 -15.641 1.00 61.59 96 ASP A O 1
ATOM 757 N N . SER A 1 97 ? 7.917 5.981 -13.568 1.00 58.53 97 SER A N 1
ATOM 758 C CA . SER A 1 97 ? 8.665 4.730 -13.381 1.00 58.53 97 SER A CA 1
ATOM 759 C C . SER A 1 97 ? 8.312 3.606 -14.364 1.00 58.53 97 SER A C 1
ATOM 761 O O . SER A 1 97 ? 9.156 2.755 -14.639 1.00 58.53 97 SER A O 1
ATOM 763 N N . VAL A 1 98 ? 7.084 3.582 -14.897 1.00 60.28 98 VAL A N 1
ATOM 764 C CA . VAL A 1 98 ? 6.667 2.575 -15.888 1.00 60.28 98 VAL A CA 1
ATOM 765 C C . VAL A 1 98 ? 7.045 3.013 -17.294 1.00 60.28 98 VAL A C 1
ATOM 767 O O . VAL A 1 98 ? 7.497 2.183 -18.075 1.00 60.28 98 VAL A O 1
ATOM 770 N N . SER A 1 99 ? 6.918 4.304 -17.614 1.00 60.91 99 SER A N 1
ATOM 771 C CA . SER A 1 99 ? 7.386 4.825 -18.902 1.00 60.91 99 SER A CA 1
ATOM 772 C C . SER A 1 99 ? 8.899 4.658 -19.053 1.00 60.91 99 SER A C 1
ATOM 774 O O . SER A 1 99 ? 9.359 4.253 -20.119 1.00 60.91 99 SER A O 1
ATOM 776 N N . ASP A 1 100 ? 9.660 4.903 -17.984 1.00 61.50 100 ASP A N 1
ATOM 777 C CA . ASP A 1 100 ? 11.107 4.684 -17.955 1.00 61.50 100 ASP A CA 1
ATOM 778 C C . ASP A 1 100 ? 11.456 3.200 -18.132 1.00 61.50 100 ASP A C 1
ATOM 780 O O . ASP A 1 100 ? 12.351 2.866 -18.903 1.00 61.50 100 ASP A O 1
ATOM 784 N N . ALA A 1 101 ? 10.720 2.298 -17.471 1.00 56.09 101 ALA A N 1
ATOM 785 C CA . ALA A 1 101 ? 10.935 0.854 -17.583 1.00 56.09 101 ALA A CA 1
ATOM 786 C C . ALA A 1 101 ? 10.567 0.283 -18.963 1.00 56.09 101 ALA A C 1
ATOM 788 O O . ALA A 1 101 ? 11.192 -0.675 -19.398 1.00 56.09 101 ALA A O 1
ATOM 789 N N . LEU A 1 102 ? 9.570 0.855 -19.648 1.00 56.06 102 LEU A N 1
ATOM 790 C CA . LEU A 1 102 ? 9.180 0.465 -21.009 1.00 56.06 102 LEU A CA 1
ATOM 791 C C . LEU A 1 102 ? 10.079 1.085 -22.093 1.00 56.06 102 LEU A C 1
ATOM 793 O O . LEU A 1 102 ? 10.031 0.650 -23.241 1.00 56.06 102 LEU A O 1
ATOM 797 N N . SER A 1 103 ? 10.862 2.111 -21.748 1.00 57.31 103 SER A N 1
ATOM 798 C CA . SER A 1 103 ? 11.790 2.787 -22.668 1.00 57.31 103 SER A CA 1
ATOM 799 C C . SER A 1 103 ? 13.226 2.245 -22.598 1.00 57.31 103 SER A C 1
ATOM 801 O O . SER A 1 103 ? 14.076 2.719 -23.355 1.00 57.31 103 SER A O 1
ATOM 803 N N . ALA A 1 104 ? 13.506 1.304 -21.689 1.00 48.12 104 ALA A N 1
ATOM 804 C CA . ALA A 1 104 ? 14.825 0.717 -21.429 1.00 48.12 104 ALA A CA 1
ATOM 805 C C . ALA A 1 104 ? 14.951 -0.696 -22.017 1.00 48.12 104 ALA A C 1
ATOM 807 O O . ALA A 1 104 ? 16.061 -1.024 -22.498 1.00 48.12 104 ALA A O 1
#

InterPro domains:
  IPR045526 Domain of unknown function DUF6471 [PF20075] (27-89)

Mean predicted aligned error: 8.57 Å

Sequence (104 aa):
MSDEAESLSDDFDSKKNAAELEAGGAAIAKALLRAEMAKRRLTYESLAALMWDFGIEENERNLRNKLSRGSFSAAWFFSVMMMMEVKSLDFSHAYDSVSDALSA

Radius of gyration: 18.69 Å; Cα contacts (8 Å, |Δi|>4): 60; chains: 1; bounding box: 27×40×60 Å

Nearest PDB structures (foldseek):
  6yov-assembly1_K  TM=5.695E-01  e=5.207E+00  Aequorea victoria
  9dzm-assembly1_D  TM=5.245E-01  e=3.928E+00  Homo sapiens
  8bx1-assembly1_A  TM=4.963E-01  e=3.317E+00  Mus musculus
  6t90-assembly1_K  TM=5.683E-01  e=6.525E+00  Aequorea victoria

Organism: NCBI:txid1255603

Secondary structure (DSSP, 8-state):
---SSSSSSHHHHHHHHHHHHHHHHHHHHHHHHHHHHHHTT--HHHHHHHHHHTT----HHHHHHHHHH----HHHHHHHHHHTT------TTTHHHHHHHH--

Foldseek 3Di:
DPDPPPPPPPVVVVVVVVVLLVVLVLQLLLVQLVVLCVVVVHALQNLQVLCVVVVRRDHSVVSCVCSVVSPDDPVVSVVSCVSSPPDDTDCPVSVVVSVVSVVD

pLDDT: mean 83.74, std 16.61, range [48.12, 97.94]

Solvent-accessible surface area (backbone atoms only — not comparable to full-atom values): 6219 Å² total; per-residue (Å²): 143,80,89,81,79,80,81,72,63,66,70,56,57,59,51,51,53,51,54,52,51,50,50,40,51,26,52,36,55,39,50,51,53,51,51,57,30,56,80,69,71,48,49,59,55,55,48,21,53,55,35,41,81,73,73,40,88,58,47,38,69,58,52,51,50,49,50,71,70,27,83,65,53,69,68,59,52,50,51,54,35,54,76,69,65,60,89,78,85,82,55,81,79,46,49,57,63,41,56,54,63,76,73,108